Protein AF-A0A937NFM7-F1 (afdb_monomer_lite)

Foldseek 3Di:
DVVVVVLVVLLVVLVVVCVVPVLPPVSVVVNLVSCLLVLNLVVLLVCLVSCVSHVNQEDPLQNLLSQVVVCVVPVDHRDNDNYDRDPVSVVLVVVLVVQPDDDPPDDDRPVVVCLVSDLCHSVVCSVPVHGSPPDDD

Sequence (137 aa):
DYTFRYVYSEHVMLDNLLKANNRNKMAFEYLMAFYLLAKRPDKIVENLRRLDDFGCHEIPRHYEEAILIHTDVTGQEVPLGERRITPQTIERFNDFVNRCRPRQNQGQVDMVALARDFGDSYWFYFVFGRSAAGGSP

Secondary structure (DSSP, 8-state):
--HHHHHHHHHHHHHHHHHH-TT-HHHHHHHHHHHHHTT-HHHHHHHGGGGGGGT--SPPHHHHHHHHHHHHHH-PPP--TT----HHHHHHHHHHHHHHS--TT--S--HHHHHHHHTTSHHHHHHHS---TT---

Radius of gyration: 16.69 Å; chains: 1; bounding box: 39×43×44 Å

Structure (mmCIF, N/CA/C/O backbone):
data_AF-A0A937NFM7-F1
#
_entry.id   AF-A0A937NFM7-F1
#
loop_
_atom_site.group_PDB
_atom_site.id
_atom_site.type_symbol
_atom_site.label_atom_id
_atom_site.label_alt_id
_atom_site.label_comp_id
_atom_site.label_asym_id
_atom_site.label_entity_id
_atom_site.label_seq_id
_atom_site.pdbx_PDB_ins_code
_atom_site.Cartn_x
_atom_site.Cartn_y
_atom_site.Cartn_z
_atom_site.occupancy
_atom_site.B_iso_or_equiv
_atom_site.auth_seq_id
_atom_site.auth_comp_id
_atom_site.auth_asym_id
_atom_site.auth_atom_id
_atom_site.pdbx_PDB_model_num
ATOM 1 N N . ASP A 1 1 ? 0.299 26.893 -5.103 1.00 49.75 1 ASP A N 1
ATOM 2 C CA . ASP A 1 1 ? 0.095 25.470 -5.412 1.00 49.75 1 ASP A CA 1
ATOM 3 C C . ASP A 1 1 ? 1.380 24.860 -5.986 1.00 49.75 1 ASP A C 1
ATOM 5 O O . ASP A 1 1 ? 1.512 24.623 -7.180 1.00 49.75 1 ASP A O 1
ATOM 9 N N . TYR A 1 2 ? 2.408 24.751 -5.136 1.00 45.94 2 TYR A N 1
ATOM 10 C CA . TYR A 1 2 ? 3.766 24.317 -5.512 1.00 45.94 2 TYR A CA 1
ATOM 11 C C . TYR A 1 2 ? 3.977 22.815 -5.284 1.00 45.94 2 TYR A C 1
ATOM 13 O O . TYR A 1 2 ? 4.732 22.176 -6.012 1.00 45.94 2 TYR A O 1
ATOM 21 N N . THR A 1 3 ? 3.265 22.247 -4.313 1.00 54.97 3 THR A N 1
ATOM 22 C CA . THR A 1 3 ? 3.285 20.825 -3.964 1.00 54.97 3 THR A CA 1
ATOM 23 C C . THR A 1 3 ? 2.826 19.954 -5.127 1.00 54.97 3 THR A C 1
ATOM 25 O O . THR A 1 3 ? 3.530 19.019 -5.485 1.00 54.97 3 THR A O 1
ATOM 28 N N . PHE A 1 4 ? 1.726 20.298 -5.804 1.00 53.88 4 PHE A N 1
ATOM 29 C CA . PHE A 1 4 ? 1.236 19.511 -6.943 1.00 53.88 4 PHE A CA 1
ATOM 30 C C . PHE A 1 4 ? 2.225 19.480 -8.123 1.00 53.88 4 PHE A C 1
ATOM 32 O O . PHE A 1 4 ? 2.413 18.449 -8.766 1.00 53.88 4 PHE A O 1
ATOM 39 N N . ARG A 1 5 ? 2.911 20.601 -8.382 1.00 55.16 5 ARG A N 1
ATOM 40 C CA . ARG A 1 5 ? 3.865 20.742 -9.493 1.00 55.16 5 ARG A CA 1
ATOM 41 C C . ARG A 1 5 ? 5.185 20.006 -9.231 1.00 55.16 5 ARG A C 1
ATOM 43 O O . ARG A 1 5 ? 5.772 19.470 -10.165 1.00 55.16 5 ARG A O 1
ATOM 50 N N . TYR A 1 6 ? 5.618 19.950 -7.972 1.00 57.44 6 TYR A N 1
ATOM 51 C CA . TYR A 1 6 ? 6.804 19.202 -7.549 1.00 57.44 6 TYR A CA 1
ATOM 52 C C . TYR A 1 6 ? 6.552 17.686 -7.563 1.00 57.44 6 TYR A C 1
ATOM 54 O O . TYR A 1 6 ? 7.322 16.938 -8.157 1.00 57.44 6 TYR A O 1
ATOM 62 N N . VAL A 1 7 ? 5.398 17.260 -7.032 1.00 56.72 7 VAL A N 1
ATOM 63 C CA . VAL A 1 7 ? 4.918 15.865 -7.049 1.00 56.72 7 VAL A CA 1
ATOM 64 C C . VAL A 1 7 ? 4.837 15.322 -8.484 1.00 56.72 7 VAL A C 1
ATOM 66 O O . VAL A 1 7 ? 5.245 14.193 -8.740 1.00 56.72 7 VAL A O 1
ATOM 69 N N . TYR A 1 8 ? 4.393 16.135 -9.448 1.00 61.62 8 TYR A N 1
ATOM 70 C CA . TYR A 1 8 ? 4.398 15.755 -10.867 1.00 61.62 8 TYR A CA 1
ATOM 71 C C . TYR A 1 8 ? 5.811 15.609 -11.456 1.00 61.62 8 TYR A C 1
ATOM 73 O O . TYR A 1 8 ? 6.035 14.758 -12.312 1.00 61.62 8 TYR A O 1
ATOM 81 N N . SER A 1 9 ? 6.767 16.432 -11.018 1.00 72.44 9 SER A N 1
ATOM 82 C CA . SER A 1 9 ? 8.131 16.431 -11.558 1.00 72.44 9 SER A CA 1
ATOM 83 C C . SER A 1 9 ? 8.936 15.206 -11.117 1.00 72.44 9 SER A C 1
ATOM 85 O O . SER A 1 9 ? 9.684 14.650 -11.920 1.00 72.44 9 SER A O 1
ATOM 87 N N . GLU A 1 10 ? 8.793 14.780 -9.860 1.00 72.31 10 GLU A N 1
ATOM 88 C CA . GLU A 1 10 ? 9.538 13.635 -9.318 1.00 72.31 10 GLU A CA 1
ATOM 89 C C . GLU A 1 10 ? 9.042 12.303 -9.887 1.00 72.31 10 GLU A C 1
ATOM 91 O O . GLU A 1 10 ? 9.848 11.489 -10.340 1.00 72.31 10 GLU A O 1
ATOM 96 N N . HIS A 1 11 ? 7.720 12.108 -9.946 1.00 74.25 11 HIS A N 1
ATOM 97 C CA . HIS A 1 11 ? 7.113 10.920 -10.554 1.00 74.25 11 HIS A CA 1
ATOM 98 C C . HIS A 1 11 ? 7.552 10.740 -12.013 1.00 74.25 11 HIS A C 1
ATOM 100 O O . HIS A 1 11 ? 8.025 9.669 -12.393 1.00 74.25 11 HIS A O 1
ATOM 106 N N . VAL A 1 12 ? 7.498 11.815 -12.809 1.00 77.44 12 VAL A N 1
ATO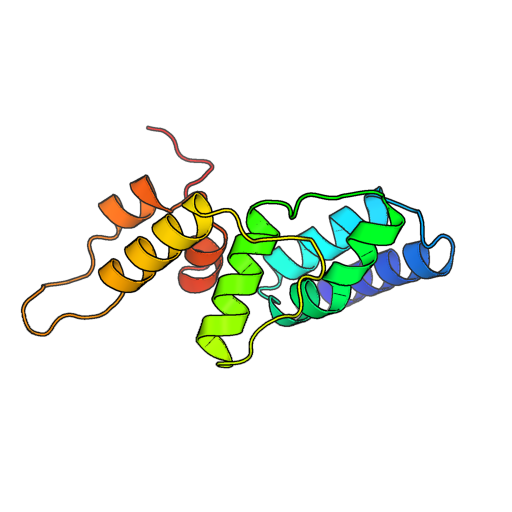M 107 C CA . VAL A 1 12 ? 7.904 11.794 -14.223 1.00 77.44 12 VAL A CA 1
ATOM 108 C C . VAL A 1 12 ? 9.394 11.480 -14.381 1.00 77.44 12 VAL A C 1
ATOM 110 O O . VAL A 1 12 ? 9.772 10.744 -15.293 1.00 77.44 12 VAL A O 1
ATOM 113 N N . MET A 1 13 ? 10.255 12.002 -13.503 1.00 83.12 13 MET A N 1
ATOM 114 C CA . MET A 1 13 ? 11.688 11.703 -13.536 1.00 83.12 13 MET A CA 1
ATOM 115 C C . MET A 1 13 ? 11.969 10.224 -13.242 1.00 83.12 13 MET A C 1
ATOM 117 O O . MET A 1 13 ? 12.731 9.592 -13.977 1.00 83.12 13 MET A O 1
ATOM 121 N N . LEU A 1 14 ? 11.350 9.664 -12.201 1.00 82.25 14 LEU A N 1
ATOM 122 C CA . LEU A 1 14 ? 11.530 8.262 -11.816 1.00 82.25 14 LEU A CA 1
ATOM 123 C C . LEU A 1 14 ? 10.994 7.311 -12.893 1.00 82.25 14 LEU A C 1
ATOM 125 O O . LEU A 1 14 ? 11.684 6.364 -13.275 1.00 82.25 14 LEU A O 1
ATOM 129 N N . ASP A 1 15 ? 9.830 7.617 -13.465 1.00 77.88 15 ASP A N 1
ATOM 130 C CA . ASP A 1 15 ? 9.279 6.875 -14.600 1.00 77.88 15 ASP A CA 1
ATOM 131 C C . ASP A 1 15 ? 10.216 6.916 -15.814 1.00 77.88 15 ASP A C 1
ATOM 133 O O . ASP A 1 15 ? 10.416 5.899 -16.481 1.00 77.88 15 ASP A O 1
ATOM 137 N N . ASN A 1 16 ? 10.835 8.064 -16.104 1.00 79.94 16 ASN A N 1
ATOM 138 C CA . ASN A 1 16 ? 11.794 8.187 -17.203 1.00 79.94 16 ASN A CA 1
ATOM 139 C C . ASN A 1 16 ? 13.070 7.371 -16.956 1.00 79.94 16 ASN A C 1
ATOM 141 O O . ASN A 1 16 ? 13.564 6.728 -17.884 1.00 79.94 16 ASN A O 1
ATOM 145 N N . LEU A 1 17 ? 13.577 7.334 -15.719 1.00 81.50 17 LEU A N 1
ATOM 146 C CA . LEU A 1 17 ? 14.713 6.481 -15.356 1.00 81.50 17 LEU A CA 1
ATOM 147 C C . LEU A 1 17 ? 14.387 4.994 -15.542 1.00 81.50 17 LEU A C 1
ATOM 149 O O . LEU A 1 17 ? 15.237 4.242 -16.016 1.00 81.50 17 LEU A O 1
ATOM 153 N N . LEU A 1 18 ? 13.158 4.580 -15.228 1.00 80.75 18 LEU A N 1
ATOM 154 C CA . LEU A 1 18 ? 12.705 3.198 -15.405 1.00 80.75 18 LEU A CA 1
ATOM 155 C C . LEU A 1 18 ? 12.404 2.850 -16.867 1.00 80.75 18 LEU A C 1
ATOM 157 O O . LEU A 1 18 ? 12.626 1.713 -17.273 1.00 80.75 18 LEU A O 1
ATOM 161 N N . LYS A 1 19 ? 11.969 3.814 -17.684 1.00 79.62 19 LYS A N 1
ATOM 162 C CA . LYS A 1 19 ? 11.874 3.644 -19.144 1.00 79.62 19 LYS A CA 1
ATOM 163 C C . LYS A 1 19 ? 13.252 3.482 -19.786 1.00 79.62 19 LYS A C 1
ATOM 165 O O . LYS A 1 19 ? 13.400 2.677 -20.698 1.00 79.62 19 LYS A O 1
ATOM 170 N N . ALA A 1 20 ? 14.247 4.234 -19.312 1.00 78.62 20 ALA A N 1
ATOM 171 C CA . ALA A 1 20 ? 15.618 4.164 -19.816 1.00 78.62 20 ALA A CA 1
ATOM 172 C C . ALA A 1 20 ? 16.350 2.891 -19.356 1.00 78.62 20 ALA A C 1
ATOM 174 O O . ALA A 1 20 ? 17.118 2.308 -20.118 1.00 78.62 20 ALA A O 1
ATOM 175 N N . ASN A 1 21 ? 16.110 2.452 -18.119 1.00 82.50 21 ASN A N 1
ATOM 176 C CA . ASN A 1 21 ? 16.629 1.206 -17.570 1.00 82.50 21 ASN A CA 1
ATOM 177 C C . ASN A 1 21 ? 15.600 0.588 -16.614 1.00 82.50 21 ASN A C 1
ATOM 179 O O . ASN A 1 21 ? 15.516 0.955 -15.438 1.00 82.50 21 ASN A O 1
ATOM 183 N N . ASN A 1 22 ? 14.856 -0.399 -17.109 1.00 79.94 22 ASN A N 1
ATOM 184 C CA . ASN A 1 22 ? 13.803 -1.071 -16.345 1.00 79.94 22 ASN A CA 1
ATOM 185 C C . ASN A 1 22 ? 14.322 -1.835 -15.113 1.00 79.94 22 ASN A C 1
ATOM 187 O O . ASN A 1 22 ? 13.544 -2.075 -14.191 1.00 79.94 22 ASN A O 1
ATOM 191 N N . ARG A 1 23 ? 15.629 -2.128 -15.055 1.00 85.62 23 ARG A N 1
ATOM 192 C CA . ARG A 1 23 ? 16.328 -2.774 -13.933 1.00 85.62 23 ARG A CA 1
ATOM 193 C C . ARG A 1 23 ? 17.018 -1.791 -12.984 1.00 85.62 23 ARG A C 1
ATOM 195 O O . ARG A 1 23 ? 17.818 -2.203 -12.144 1.00 85.62 23 ARG A O 1
ATOM 202 N N . ASN A 1 24 ? 16.724 -0.494 -13.065 1.00 88.94 24 ASN A N 1
ATOM 203 C CA . ASN A 1 24 ? 17.198 0.460 -12.067 1.00 88.94 24 ASN A CA 1
ATOM 204 C C . ASN A 1 24 ? 16.420 0.292 -10.748 1.00 88.94 24 ASN A C 1
ATOM 206 O O . ASN A 1 24 ? 15.373 0.908 -10.541 1.00 88.94 24 ASN A O 1
ATOM 210 N N . LYS A 1 25 ? 16.958 -0.548 -9.856 1.00 88.38 25 LYS A N 1
ATOM 211 C CA . LYS A 1 25 ? 16.351 -0.879 -8.558 1.00 88.38 25 LYS A CA 1
ATOM 212 C C . LYS A 1 25 ? 16.084 0.356 -7.702 1.00 88.38 25 LYS A C 1
ATOM 214 O O . LYS A 1 25 ? 15.003 0.473 -7.141 1.00 88.38 25 LYS A O 1
ATOM 219 N N . MET A 1 26 ? 17.016 1.308 -7.677 1.00 89.44 26 MET A N 1
ATOM 220 C CA . MET A 1 26 ? 16.854 2.545 -6.909 1.00 89.44 26 MET A CA 1
ATOM 221 C C . MET A 1 26 ? 15.669 3.360 -7.422 1.00 89.44 26 MET A C 1
ATOM 223 O O . MET A 1 26 ? 14.801 3.735 -6.643 1.00 89.44 26 MET A O 1
ATOM 227 N N . ALA A 1 27 ? 15.577 3.590 -8.735 1.00 90.00 27 ALA A N 1
ATOM 228 C CA . ALA A 1 27 ? 14.456 4.342 -9.299 1.00 90.00 27 ALA A CA 1
ATOM 229 C C . ALA A 1 27 ? 13.102 3.667 -9.016 1.00 90.00 27 ALA A C 1
ATOM 231 O O . ALA A 1 27 ? 12.118 4.357 -8.762 1.00 90.00 27 ALA A O 1
ATOM 232 N N . PHE A 1 28 ? 13.057 2.332 -9.004 1.00 91.81 28 PHE A N 1
ATOM 233 C CA . PHE A 1 28 ? 11.862 1.588 -8.611 1.00 91.81 28 PHE A CA 1
ATOM 234 C C . PHE A 1 28 ? 11.526 1.773 -7.126 1.00 91.81 28 PHE A C 1
ATOM 236 O O . PHE A 1 28 ? 10.396 2.128 -6.803 1.00 91.81 28 PHE A O 1
ATOM 243 N N . GLU A 1 29 ? 12.491 1.594 -6.223 1.00 92.12 29 GLU A N 1
ATOM 244 C CA . GLU A 1 29 ? 12.273 1.751 -4.780 1.00 92.12 29 GLU A CA 1
ATOM 245 C C . GLU A 1 29 ? 11.834 3.178 -4.419 1.00 92.12 29 GLU A C 1
ATOM 247 O O . GLU A 1 29 ? 10.886 3.351 -3.650 1.00 92.12 29 GLU A O 1
ATOM 252 N N . TYR A 1 30 ? 12.438 4.200 -5.038 1.00 93.38 30 TYR A N 1
ATOM 253 C CA . TYR A 1 30 ? 12.020 5.595 -4.875 1.00 93.38 30 TYR A CA 1
ATOM 254 C C . TYR A 1 30 ? 10.611 5.851 -5.417 1.00 93.38 30 TYR A C 1
ATOM 256 O O . TYR A 1 30 ? 9.837 6.560 -4.776 1.00 93.38 30 TYR A O 1
ATOM 264 N N . LEU A 1 31 ? 10.243 5.251 -6.553 1.00 93.62 31 LEU A N 1
ATOM 265 C CA . LEU A 1 31 ? 8.895 5.374 -7.111 1.00 93.62 31 LEU A CA 1
ATOM 266 C C . LEU A 1 31 ? 7.842 4.761 -6.180 1.00 93.62 31 LEU A C 1
ATOM 268 O O . LEU A 1 31 ? 6.802 5.364 -5.918 1.00 93.62 31 LEU A O 1
ATOM 272 N N . MET A 1 32 ? 8.128 3.582 -5.633 1.00 95.69 32 MET A N 1
ATOM 273 C CA . MET A 1 32 ? 7.241 2.921 -4.680 1.00 95.69 32 MET A CA 1
ATOM 274 C C . MET A 1 32 ? 7.132 3.708 -3.366 1.00 95.69 32 MET A C 1
ATOM 276 O O . MET A 1 32 ? 6.029 3.889 -2.853 1.00 95.69 32 MET A O 1
ATOM 280 N N . ALA A 1 33 ? 8.243 4.237 -2.842 1.00 95.00 33 ALA A N 1
ATOM 281 C CA . ALA A 1 33 ? 8.235 5.106 -1.664 1.00 95.00 33 ALA A CA 1
ATOM 282 C C . ALA A 1 33 ? 7.415 6.386 -1.902 1.00 95.00 33 ALA A C 1
ATOM 284 O O . ALA A 1 33 ? 6.616 6.783 -1.052 1.00 95.00 33 ALA A O 1
ATOM 285 N N . PHE A 1 34 ? 7.550 6.989 -3.084 1.00 93.69 34 PHE A N 1
ATOM 286 C CA . PHE A 1 34 ? 6.747 8.132 -3.500 1.00 93.69 34 PHE A CA 1
ATOM 287 C C . PHE A 1 34 ? 5.247 7.801 -3.518 1.00 93.69 34 PHE A C 1
ATOM 289 O O . PHE A 1 34 ? 4.448 8.566 -2.978 1.00 93.69 34 PHE A O 1
ATOM 296 N N . TYR A 1 35 ? 4.844 6.646 -4.057 1.00 95.88 35 TYR A N 1
ATOM 297 C CA . TYR A 1 35 ? 3.438 6.223 -4.031 1.00 95.88 35 TYR A CA 1
ATOM 298 C C . TYR A 1 35 ? 2.904 5.991 -2.614 1.00 95.88 35 TYR A C 1
ATOM 300 O O . TYR A 1 35 ? 1.762 6.363 -2.331 1.00 95.88 35 TYR A O 1
ATOM 308 N N . LEU A 1 36 ? 3.716 5.443 -1.704 1.00 96.19 36 LEU A N 1
ATOM 309 C CA . LEU A 1 36 ? 3.337 5.323 -0.294 1.00 96.19 36 LEU A CA 1
ATOM 310 C C . LEU A 1 36 ? 3.074 6.710 0.312 1.00 96.19 36 LEU A C 1
ATOM 312 O O . LEU A 1 36 ? 1.983 6.944 0.838 1.00 96.19 36 LEU A O 1
ATOM 316 N N . LEU A 1 37 ? 4.014 7.650 0.167 1.00 94.56 37 LEU A N 1
ATOM 317 C CA . LEU A 1 37 ? 3.881 9.028 0.663 1.00 94.56 37 LEU A CA 1
ATOM 318 C C . LEU A 1 37 ? 2.674 9.759 0.058 1.00 94.56 37 LEU A C 1
ATOM 320 O O . LEU A 1 37 ? 1.958 10.474 0.754 1.00 94.56 37 LEU A O 1
ATOM 324 N N . ALA A 1 38 ? 2.393 9.534 -1.224 1.00 93.94 38 ALA A N 1
ATOM 325 C CA . ALA A 1 38 ? 1.235 10.097 -1.912 1.00 93.94 38 ALA A CA 1
ATOM 326 C C . ALA A 1 38 ? -0.099 9.411 -1.547 1.00 93.94 38 ALA A C 1
ATOM 328 O O . ALA A 1 38 ? -1.134 9.768 -2.110 1.00 93.94 38 ALA A O 1
ATOM 329 N N . LYS A 1 39 ? -0.091 8.430 -0.629 1.00 95.94 39 LYS A N 1
ATOM 330 C CA . LYS A 1 39 ? -1.255 7.615 -0.241 1.00 95.94 39 LYS A CA 1
ATOM 331 C C . LYS A 1 39 ? -1.929 6.934 -1.440 1.00 95.94 39 LYS A C 1
ATOM 333 O O . LYS A 1 39 ? -3.150 6.962 -1.576 1.00 95.94 39 LYS A O 1
ATOM 338 N N . ARG A 1 40 ? -1.119 6.327 -2.316 1.00 96.56 40 ARG A N 1
ATOM 339 C CA . ARG A 1 40 ? -1.539 5.650 -3.556 1.00 96.56 40 ARG A CA 1
ATOM 340 C C . ARG A 1 40 ? -1.354 4.128 -3.486 1.00 96.56 40 ARG A C 1
ATOM 342 O O . ARG A 1 40 ? -0.498 3.589 -4.191 1.00 96.56 40 ARG A O 1
ATOM 349 N N . PRO A 1 41 ? -2.137 3.406 -2.660 1.00 97.50 41 PRO A N 1
ATOM 350 C CA . PRO A 1 41 ? -2.056 1.947 -2.587 1.00 97.50 41 PRO A CA 1
ATOM 351 C C . PRO A 1 41 ? -2.441 1.274 -3.917 1.00 97.50 41 PRO A C 1
ATOM 353 O O . PRO A 1 41 ? -1.912 0.216 -4.239 1.00 97.50 41 PRO A O 1
ATOM 356 N N . ASP A 1 42 ? -3.276 1.921 -4.738 1.00 96.50 42 ASP A N 1
ATOM 357 C CA . ASP A 1 42 ? -3.562 1.514 -6.120 1.00 96.50 42 ASP A CA 1
ATOM 358 C C . ASP A 1 42 ? -2.284 1.409 -6.964 1.00 96.50 42 ASP A C 1
ATOM 360 O O . ASP A 1 42 ? -2.053 0.406 -7.637 1.00 96.50 42 ASP A O 1
ATOM 364 N N . LYS A 1 43 ? -1.398 2.406 -6.865 1.00 96.38 43 LYS A N 1
ATOM 365 C CA . LYS A 1 43 ? -0.142 2.424 -7.621 1.00 96.38 43 LYS A CA 1
ATOM 366 C C . LYS A 1 43 ? 0.877 1.420 -7.108 1.00 96.38 43 LYS A C 1
ATOM 368 O O . LYS A 1 43 ? 1.658 0.906 -7.908 1.00 96.38 43 LYS A O 1
ATOM 373 N N . ILE A 1 44 ? 0.844 1.096 -5.817 1.00 97.44 44 ILE A N 1
ATOM 374 C CA . ILE A 1 44 ? 1.635 -0.008 -5.268 1.00 97.44 44 ILE A CA 1
ATOM 375 C C . ILE A 1 44 ? 1.203 -1.322 -5.919 1.00 97.44 44 ILE A C 1
ATOM 377 O O . ILE A 1 44 ? 2.045 -2.019 -6.481 1.00 97.44 44 ILE A O 1
ATOM 381 N N . VAL A 1 45 ? -0.103 -1.611 -5.916 1.00 96.75 45 VAL A N 1
ATOM 382 C CA . VAL A 1 45 ? -0.680 -2.832 -6.498 1.00 96.75 45 VAL A CA 1
ATOM 383 C C . VAL A 1 45 ? -0.357 -2.965 -7.989 1.00 96.75 45 VAL A C 1
ATOM 385 O O . VAL A 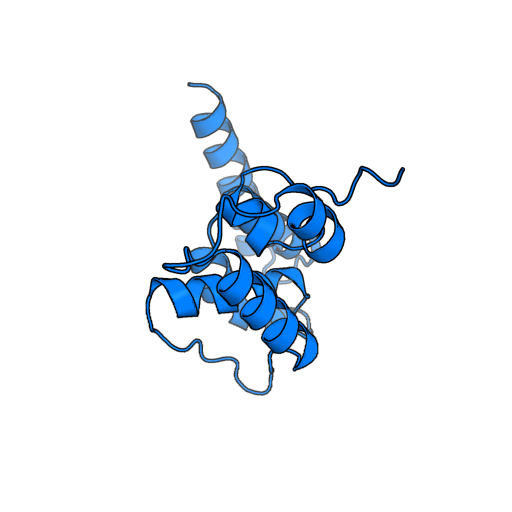1 45 ? 0.115 -4.018 -8.418 1.00 96.75 45 VAL A O 1
ATOM 388 N N . GLU A 1 46 ? -0.524 -1.893 -8.769 1.00 95.56 46 GLU A N 1
ATOM 389 C CA . GLU A 1 46 ? -0.200 -1.874 -10.205 1.00 95.56 46 GLU A CA 1
ATOM 390 C C . GLU A 1 46 ? 1.267 -2.239 -10.504 1.00 95.56 46 GLU A C 1
ATOM 392 O O . GLU A 1 46 ? 1.567 -2.791 -11.563 1.00 95.56 46 GLU A O 1
ATOM 397 N N . ASN A 1 47 ? 2.187 -1.946 -9.579 1.00 94.38 47 ASN A N 1
ATOM 398 C CA . ASN A 1 47 ? 3.625 -2.126 -9.775 1.00 94.38 47 ASN A CA 1
ATOM 399 C C . ASN A 1 47 ? 4.192 -3.402 -9.128 1.00 94.38 47 ASN A C 1
ATOM 401 O O . ASN A 1 47 ? 5.379 -3.675 -9.302 1.00 94.38 47 ASN A O 1
ATOM 405 N N . LEU A 1 48 ? 3.387 -4.223 -8.437 1.00 93.12 48 LEU A N 1
ATOM 406 C CA . LEU A 1 48 ? 3.886 -5.403 -7.707 1.00 93.12 48 LEU A CA 1
ATOM 407 C C . LEU A 1 48 ? 4.625 -6.415 -8.584 1.00 93.12 48 LEU A C 1
ATOM 409 O O . LEU A 1 48 ? 5.625 -6.980 -8.148 1.00 93.12 48 LEU A O 1
ATOM 413 N N . ARG A 1 49 ? 4.178 -6.619 -9.829 1.00 91.00 49 ARG A N 1
ATOM 414 C CA . ARG A 1 49 ? 4.839 -7.543 -10.772 1.00 91.00 49 ARG A CA 1
ATOM 415 C C . ARG A 1 49 ? 6.299 -7.176 -11.029 1.00 91.00 49 ARG A C 1
ATOM 417 O O . ARG A 1 49 ? 7.113 -8.042 -11.309 1.00 91.00 49 ARG A O 1
ATOM 424 N N . ARG A 1 50 ? 6.663 -5.905 -10.870 1.00 90.81 50 ARG A N 1
ATOM 425 C CA . ARG A 1 50 ? 8.038 -5.442 -11.080 1.00 90.81 50 ARG A CA 1
ATOM 426 C C . ARG A 1 50 ? 9.011 -5.928 -10.013 1.00 90.81 50 ARG A C 1
ATOM 428 O O . ARG A 1 50 ? 10.210 -5.849 -10.228 1.00 90.81 50 ARG A O 1
ATOM 435 N N . LEU A 1 51 ? 8.533 -6.482 -8.896 1.00 91.38 51 LEU A N 1
ATOM 436 C CA . LEU A 1 51 ? 9.398 -7.199 -7.955 1.00 91.38 51 LEU A CA 1
ATOM 437 C C . LEU A 1 51 ? 10.117 -8.382 -8.632 1.00 91.38 51 LEU A C 1
ATOM 439 O O . LEU A 1 51 ? 11.239 -8.709 -8.239 1.00 91.38 51 LEU A O 1
ATOM 443 N N . ASP A 1 52 ? 9.515 -8.980 -9.670 1.00 89.50 52 ASP A N 1
ATOM 444 C CA . ASP A 1 52 ? 10.133 -10.043 -10.474 1.00 89.50 52 ASP A CA 1
ATOM 445 C C . ASP A 1 52 ? 11.379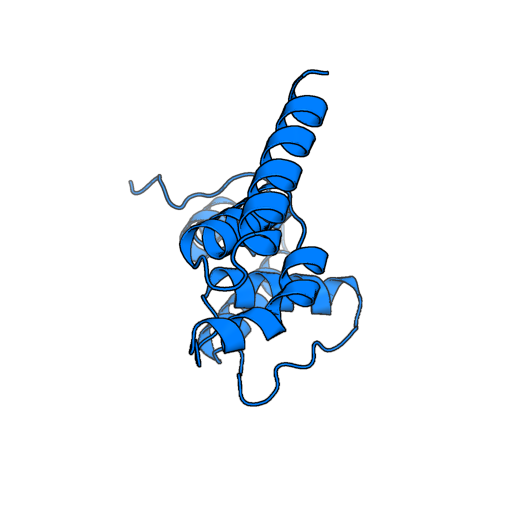 -9.536 -11.221 1.00 89.50 52 ASP A C 1
ATOM 447 O O . ASP A 1 52 ? 12.386 -10.243 -11.284 1.00 89.50 52 ASP A O 1
ATOM 451 N N . ASP A 1 53 ? 11.366 -8.282 -11.695 1.00 89.44 53 ASP A N 1
ATOM 452 C CA . ASP A 1 53 ? 12.489 -7.663 -12.421 1.00 89.44 53 ASP A CA 1
ATOM 453 C C . ASP A 1 53 ? 13.767 -7.565 -11.564 1.00 89.44 53 ASP A C 1
ATOM 455 O O . ASP A 1 53 ? 14.873 -7.439 -12.100 1.00 89.44 53 ASP A O 1
ATOM 459 N N . PHE A 1 54 ? 13.616 -7.633 -10.237 1.00 86.56 54 PHE A N 1
ATOM 460 C CA . PHE A 1 54 ? 14.688 -7.491 -9.249 1.00 86.56 54 PHE A CA 1
ATOM 461 C C . PHE A 1 54 ? 14.981 -8.777 -8.467 1.00 86.56 54 PHE A C 1
ATOM 463 O O . PHE A 1 54 ? 15.798 -8.744 -7.546 1.00 86.56 54 PHE A O 1
ATOM 470 N N . GLY A 1 55 ? 14.329 -9.898 -8.802 1.00 84.88 55 GLY A N 1
ATOM 471 C CA . GLY A 1 55 ? 14.479 -11.161 -8.068 1.00 84.88 55 GLY A CA 1
ATOM 472 C C . GLY A 1 55 ? 13.981 -11.090 -6.619 1.00 84.88 55 GLY A C 1
ATOM 473 O O . GLY A 1 55 ? 14.444 -11.840 -5.761 1.00 84.88 55 GLY A O 1
ATOM 474 N N . CYS A 1 56 ? 13.067 -10.164 -6.313 1.00 84.25 56 CYS A N 1
ATOM 475 C CA . CYS A 1 56 ? 12.505 -10.010 -4.975 1.00 84.25 56 CYS A CA 1
ATOM 476 C C . CYS A 1 56 ? 11.352 -10.999 -4.773 1.00 84.25 56 CYS A C 1
ATOM 478 O O . CYS A 1 56 ? 10.229 -10.763 -5.222 1.00 84.25 56 CYS A O 1
ATOM 480 N N . HIS A 1 57 ? 11.624 -12.105 -4.083 1.00 85.75 57 HIS A N 1
ATOM 481 C CA . HIS A 1 57 ? 10.622 -13.131 -3.768 1.00 85.75 57 HIS A CA 1
ATOM 482 C C . HIS A 1 57 ? 9.705 -12.747 -2.598 1.00 85.75 57 HIS A C 1
ATOM 484 O O . HIS A 1 57 ? 8.592 -13.253 -2.493 1.00 85.75 57 HIS A O 1
ATOM 490 N N . GLU A 1 58 ? 10.144 -11.822 -1.747 1.00 91.62 58 GLU A N 1
ATOM 491 C CA . GLU A 1 58 ? 9.366 -11.305 -0.623 1.00 91.62 58 GLU A CA 1
ATOM 492 C C . GLU A 1 58 ? 8.759 -9.941 -0.959 1.00 91.62 58 GLU A C 1
ATOM 494 O O . GLU A 1 58 ? 9.341 -9.147 -1.704 1.00 91.62 58 GLU A O 1
ATOM 499 N N . ILE A 1 59 ? 7.577 -9.671 -0.404 1.00 95.88 59 ILE A N 1
ATOM 500 C CA . ILE A 1 59 ? 6.928 -8.366 -0.507 1.00 95.88 59 ILE A CA 1
ATOM 501 C C . ILE A 1 59 ? 7.447 -7.505 0.654 1.00 95.88 59 ILE A C 1
ATOM 503 O O . ILE A 1 59 ? 7.296 -7.900 1.809 1.00 95.88 59 ILE A O 1
ATOM 507 N N . PRO A 1 60 ? 8.040 -6.326 0.397 1.00 95.88 60 PRO A N 1
ATOM 508 C CA . PRO A 1 60 ? 8.403 -5.399 1.463 1.00 95.88 60 PRO A CA 1
ATOM 509 C C . PRO A 1 60 ? 7.203 -5.073 2.355 1.00 95.88 60 PRO A C 1
ATOM 511 O O . PRO A 1 60 ? 6.117 -4.806 1.840 1.00 95.88 60 PRO A O 1
ATOM 514 N N . ARG A 1 61 ? 7.407 -5.028 3.680 1.00 96.56 61 ARG A N 1
ATOM 515 C CA . ARG A 1 61 ? 6.335 -4.834 4.676 1.00 96.56 61 ARG A CA 1
ATOM 516 C C . ARG A 1 61 ? 5.362 -3.726 4.276 1.00 96.56 61 ARG A C 1
ATOM 518 O O . ARG A 1 61 ? 4.184 -3.992 4.121 1.00 96.56 61 ARG A O 1
ATOM 525 N N . HIS A 1 62 ? 5.830 -2.506 4.018 1.00 97.12 62 HIS A N 1
ATOM 526 C CA . HIS A 1 62 ? 4.929 -1.394 3.678 1.00 97.12 62 HIS A CA 1
ATOM 527 C C . HIS A 1 62 ? 4.107 -1.615 2.397 1.00 97.12 62 HIS A C 1
ATOM 529 O O . HIS A 1 62 ? 3.043 -1.018 2.246 1.00 97.12 62 HIS A O 1
ATOM 535 N N . TYR A 1 63 ? 4.558 -2.478 1.481 1.00 97.75 63 TYR A N 1
ATOM 536 C CA . TYR A 1 63 ? 3.774 -2.848 0.303 1.00 97.75 63 TYR A CA 1
ATOM 537 C C . TYR A 1 63 ? 2.700 -3.870 0.678 1.00 97.75 63 TYR A C 1
ATOM 539 O O . TYR A 1 63 ? 1.573 -3.733 0.216 1.00 97.75 63 TYR A O 1
ATOM 547 N N . GLU A 1 64 ? 2.999 -4.829 1.563 1.00 98.38 64 GLU A N 1
ATOM 548 C CA . GLU A 1 64 ? 1.980 -5.701 2.165 1.00 98.38 64 GLU A CA 1
ATOM 549 C C . GLU A 1 64 ? 0.881 -4.880 2.850 1.00 98.38 64 GLU A C 1
ATOM 551 O O . GLU A 1 64 ? -0.307 -5.082 2.603 1.00 98.38 64 GLU A O 1
ATOM 556 N N . GLU A 1 65 ? 1.286 -3.903 3.663 1.00 98.38 65 GLU A N 1
ATOM 557 C CA . GLU A 1 65 ? 0.378 -2.998 4.366 1.00 98.38 65 GLU A CA 1
ATOM 558 C C . GLU A 1 65 ? -0.496 -2.200 3.373 1.00 98.38 65 GLU A C 1
ATOM 560 O O . GLU A 1 65 ? -1.699 -2.049 3.588 1.00 98.38 65 GLU A O 1
ATOM 565 N N . ALA A 1 66 ? 0.068 -1.738 2.250 1.00 98.38 66 ALA A N 1
ATOM 566 C CA . ALA A 1 66 ? -0.676 -1.050 1.193 1.00 98.38 66 ALA A CA 1
ATOM 567 C C . ALA A 1 66 ? -1.646 -1.968 0.424 1.00 98.38 66 ALA A C 1
ATOM 569 O O . ALA A 1 66 ? -2.735 -1.523 0.059 1.00 98.38 66 ALA A O 1
ATOM 570 N N . ILE A 1 67 ? -1.289 -3.238 0.201 1.00 98.31 67 ILE A N 1
ATOM 571 C CA . ILE A 1 67 ? -2.170 -4.233 -0.435 1.00 98.31 67 ILE A CA 1
ATOM 572 C C . ILE A 1 67 ? -3.401 -4.493 0.435 1.00 98.31 67 ILE A C 1
ATOM 574 O O . ILE A 1 67 ? -4.517 -4.552 -0.087 1.00 98.31 67 ILE A O 1
ATOM 578 N N . LEU A 1 68 ? -3.220 -4.614 1.754 1.00 98.31 68 LEU A N 1
ATOM 579 C CA . LEU A 1 68 ? -4.333 -4.809 2.685 1.00 98.31 68 LEU A CA 1
ATOM 580 C C . LEU A 1 68 ? -5.285 -3.608 2.688 1.00 98.31 68 LEU A C 1
ATOM 582 O O . LEU A 1 68 ? -6.494 -3.802 2.609 1.00 98.31 68 LEU A O 1
ATOM 586 N N . ILE A 1 69 ? -4.756 -2.378 2.671 1.00 97.44 69 ILE A N 1
ATOM 587 C CA . ILE A 1 69 ? -5.576 -1.162 2.523 1.00 97.44 69 ILE A CA 1
ATOM 588 C C . ILE A 1 69 ? -6.339 -1.173 1.197 1.00 97.44 69 ILE A C 1
ATOM 590 O O . ILE A 1 69 ? -7.530 -0.880 1.178 1.00 97.44 69 ILE A O 1
ATOM 594 N N . HIS A 1 70 ? -5.668 -1.493 0.085 1.00 98.06 70 HIS A N 1
ATOM 595 C CA . HIS A 1 70 ? -6.321 -1.544 -1.222 1.00 98.06 70 HIS A CA 1
ATOM 596 C C . HIS A 1 70 ? -7.491 -2.532 -1.209 1.00 98.06 70 HIS A C 1
ATOM 598 O O . HIS A 1 70 ? -8.595 -2.166 -1.598 1.00 98.06 70 HIS A O 1
ATOM 604 N N . THR A 1 71 ? -7.254 -3.742 -0.701 1.00 97.31 71 THR A N 1
ATOM 605 C CA . THR A 1 71 ? -8.253 -4.816 -0.619 1.00 97.31 71 THR A CA 1
ATOM 606 C C . THR A 1 71 ? -9.433 -4.425 0.276 1.00 97.31 71 THR A C 1
ATOM 608 O O . THR A 1 71 ? -10.578 -4.646 -0.103 1.00 97.31 71 THR A O 1
ATOM 611 N N . ASP A 1 72 ? -9.180 -3.80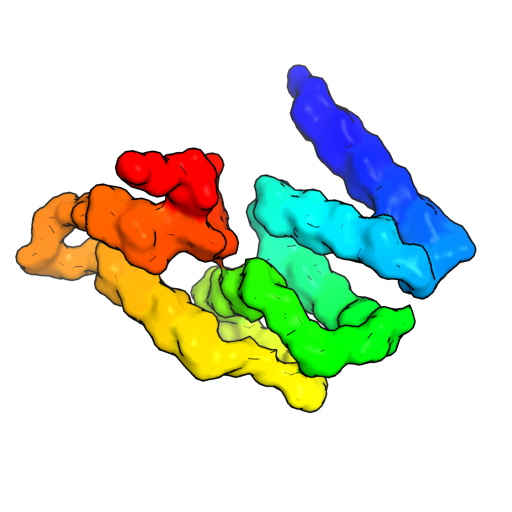0 1.433 1.00 95.19 72 ASP A N 1
ATOM 612 C CA . ASP A 1 72 ? -10.228 -3.336 2.359 1.00 95.19 72 ASP A CA 1
ATOM 613 C C . ASP A 1 72 ? -11.090 -2.215 1.749 1.00 95.19 72 ASP A C 1
ATOM 615 O O . ASP A 1 72 ? -12.309 -2.207 1.912 1.00 95.19 72 ASP A O 1
ATOM 619 N N . VAL A 1 73 ? -10.480 -1.302 0.984 1.00 94.06 73 VAL A N 1
ATOM 620 C CA . VAL A 1 73 ? -11.181 -0.172 0.351 1.00 94.06 73 VAL A CA 1
ATOM 621 C C . VAL A 1 73 ? -11.973 -0.590 -0.889 1.00 94.06 73 VAL A C 1
ATOM 623 O O . VAL A 1 73 ? -13.078 -0.092 -1.104 1.00 94.06 73 VAL A O 1
ATOM 626 N N . THR A 1 74 ? -11.415 -1.452 -1.742 1.00 96.56 74 THR A N 1
ATOM 627 C CA . THR A 1 74 ? -12.026 -1.806 -3.037 1.00 96.56 74 THR A CA 1
ATOM 628 C C . THR A 1 74 ? -12.841 -3.094 -2.988 1.00 96.56 74 THR A C 1
ATOM 630 O O . THR A 1 74 ? -13.665 -3.325 -3.873 1.00 96.56 74 THR A O 1
ATOM 633 N N . GLY A 1 75 ? -12.603 -3.950 -1.991 1.00 96.25 75 GLY A N 1
ATOM 634 C CA . GLY A 1 75 ? -13.126 -5.315 -1.940 1.00 96.25 75 GLY A CA 1
ATOM 635 C C . GLY A 1 75 ? -12.519 -6.248 -2.994 1.00 96.25 75 GLY A C 1
ATOM 636 O O . GLY A 1 75 ? -13.032 -7.348 -3.190 1.00 96.25 75 GLY A O 1
ATOM 637 N N . GLN A 1 76 ? -11.471 -5.820 -3.706 1.00 94.38 76 GLN A N 1
ATOM 638 C CA . GLN A 1 76 ? -10.839 -6.598 -4.770 1.00 94.38 76 GLN A CA 1
ATOM 639 C C . GLN A 1 76 ? -9.581 -7.293 -4.259 1.00 94.38 76 GLN A C 1
ATOM 641 O O . GLN A 1 76 ? -8.682 -6.654 -3.713 1.00 94.38 76 GLN A O 1
ATOM 646 N N . GLU A 1 77 ? -9.495 -8.600 -4.492 1.00 93.44 77 GLU A N 1
ATOM 647 C CA . GLU A 1 77 ? -8.278 -9.358 -4.222 1.00 93.44 77 GLU A CA 1
ATOM 648 C C . GLU A 1 77 ? -7.167 -8.990 -5.210 1.00 93.44 77 GLU A C 1
ATOM 650 O O . GLU A 1 77 ? -7.393 -8.808 -6.410 1.00 93.44 77 GLU A O 1
ATOM 655 N N . VAL A 1 78 ? -5.938 -8.918 -4.701 1.00 94.69 78 VAL A N 1
ATOM 656 C CA . VAL A 1 78 ? -4.754 -8.605 -5.499 1.00 94.69 78 VAL A CA 1
ATOM 657 C C . VAL A 1 78 ? -4.027 -9.900 -5.870 1.00 94.69 78 VAL A C 1
ATOM 659 O O . VAL A 1 78 ? -3.651 -10.659 -4.978 1.00 94.69 78 VAL A O 1
ATOM 662 N N . PRO A 1 79 ? -3.764 -10.171 -7.162 1.00 91.50 79 PRO A N 1
ATOM 663 C CA . PRO A 1 79 ? -3.022 -11.359 -7.565 1.00 91.50 79 PRO A CA 1
ATOM 664 C C . PRO A 1 79 ? -1.539 -11.233 -7.179 1.00 91.50 79 PRO A C 1
ATOM 666 O O . PRO A 1 79 ? -0.798 -10.460 -7.786 1.00 91.50 79 PRO A O 1
ATOM 669 N N . LEU A 1 80 ? -1.095 -12.018 -6.190 1.00 91.50 80 LEU A N 1
ATOM 670 C CA . LEU A 1 80 ? 0.282 -11.987 -5.664 1.00 91.50 80 LEU A CA 1
ATOM 671 C C . LEU A 1 80 ? 1.246 -12.977 -6.344 1.00 91.50 80 LEU A C 1
ATOM 673 O O . LEU A 1 80 ? 2.456 -12.928 -6.110 1.00 91.50 80 LEU A O 1
ATOM 677 N N . GLY A 1 81 ? 0.734 -13.865 -7.200 1.00 87.50 81 GLY A N 1
ATOM 678 C CA . GLY A 1 81 ? 1.520 -14.959 -7.773 1.00 87.50 81 GLY A CA 1
ATOM 679 C C . GLY A 1 81 ? 1.957 -15.943 -6.685 1.00 87.50 81 GLY A C 1
ATOM 680 O O . GLY A 1 81 ? 1.136 -16.380 -5.887 1.00 87.50 81 GLY A O 1
ATOM 681 N N . GLU A 1 82 ? 3.248 -16.271 -6.642 1.00 87.56 82 GLU A N 1
ATOM 682 C CA . GLU A 1 82 ? 3.832 -17.145 -5.608 1.00 87.56 82 GLU A CA 1
ATOM 683 C C . GLU A 1 82 ? 4.111 -16.415 -4.286 1.00 87.56 82 GLU A C 1
ATOM 685 O O . GLU A 1 82 ? 4.438 -17.037 -3.272 1.00 87.56 82 GLU A O 1
ATOM 690 N N . ARG A 1 83 ? 3.994 -15.083 -4.282 1.00 93.56 83 ARG A N 1
ATOM 691 C CA . ARG A 1 83 ? 4.198 -14.278 -3.083 1.00 93.56 83 ARG A CA 1
ATOM 692 C C . ARG A 1 83 ? 2.977 -14.364 -2.180 1.00 93.56 83 ARG A C 1
ATOM 694 O O . ARG A 1 83 ? 1.853 -14.586 -2.621 1.00 93.56 83 ARG A O 1
ATOM 701 N N . ARG A 1 84 ? 3.197 -14.107 -0.897 1.00 94.56 84 ARG A N 1
ATOM 702 C CA . ARG A 1 84 ? 2.142 -14.026 0.111 1.00 94.56 84 ARG A CA 1
ATOM 703 C C . ARG A 1 84 ? 2.408 -12.853 1.029 1.00 94.56 84 ARG A C 1
ATOM 705 O O . ARG A 1 84 ? 3.565 -12.551 1.301 1.00 94.56 84 ARG A O 1
ATOM 712 N N . ILE A 1 85 ? 1.335 -12.253 1.527 1.00 97.12 85 ILE A N 1
ATOM 713 C CA . ILE A 1 85 ? 1.432 -11.348 2.666 1.00 97.12 85 ILE A CA 1
ATOM 714 C C . ILE A 1 85 ? 1.775 -12.186 3.898 1.00 97.12 85 ILE A C 1
ATOM 716 O O . ILE A 1 85 ? 1.183 -13.249 4.118 1.00 97.12 85 ILE A O 1
ATOM 720 N N . THR A 1 86 ? 2.733 -11.730 4.698 1.00 97.25 86 THR A N 1
ATOM 721 C CA . THR A 1 86 ? 3.083 -12.421 5.938 1.00 97.25 86 THR A CA 1
ATOM 722 C C . THR A 1 86 ? 1.883 -12.495 6.902 1.00 97.25 86 THR A C 1
ATOM 724 O O . THR A 1 86 ? 1.164 -11.505 7.076 1.00 97.25 86 THR A O 1
ATOM 727 N N . PRO A 1 87 ? 1.654 -13.640 7.584 1.00 97.25 87 PRO A N 1
ATOM 728 C CA . PRO A 1 87 ? 0.552 -13.778 8.543 1.00 97.25 87 PRO A CA 1
ATOM 729 C C . PRO A 1 87 ? 0.567 -12.698 9.629 1.00 97.25 87 PRO A C 1
ATOM 731 O O . PRO A 1 87 ? -0.476 -12.156 9.982 1.00 97.25 87 PRO A O 1
ATOM 734 N N . GLN A 1 88 ? 1.763 -12.316 10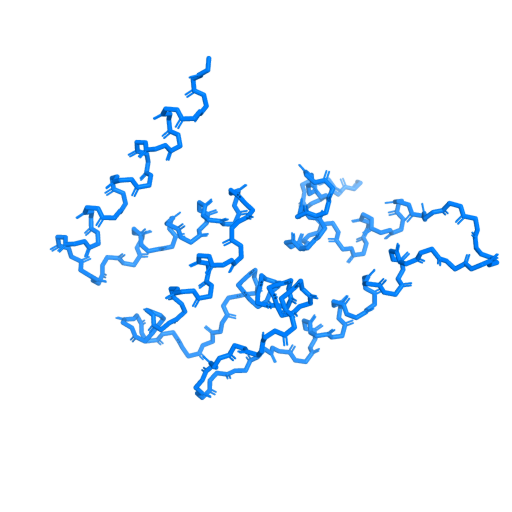.081 1.00 97.00 88 GLN A N 1
ATOM 735 C CA . GLN A 1 88 ? 1.949 -11.249 11.058 1.00 97.00 88 GLN A CA 1
ATOM 736 C C . GLN A 1 88 ? 1.396 -9.900 10.568 1.00 97.00 88 GLN A C 1
ATOM 738 O O . GLN A 1 88 ? 0.756 -9.188 11.342 1.00 97.00 88 GLN A O 1
ATOM 743 N N . THR A 1 89 ? 1.616 -9.531 9.301 1.00 97.94 89 THR A N 1
ATOM 744 C CA . THR A 1 89 ? 1.073 -8.286 8.739 1.00 97.94 89 THR A CA 1
ATOM 745 C C . THR A 1 89 ? -0.457 -8.324 8.685 1.00 97.94 89 THR A C 1
ATOM 747 O O . THR A 1 89 ? -1.098 -7.338 9.050 1.00 97.94 89 THR A O 1
ATOM 750 N N . ILE A 1 90 ? -1.051 -9.468 8.322 1.00 97.81 90 ILE A N 1
ATOM 751 C CA . ILE A 1 90 ? -2.513 -9.666 8.312 1.00 97.81 90 ILE A CA 1
ATOM 752 C C . ILE A 1 90 ? -3.092 -9.522 9.725 1.00 97.81 90 ILE A C 1
ATOM 754 O O . ILE A 1 90 ? -4.065 -8.798 9.930 1.00 97.81 90 ILE A O 1
ATOM 758 N N . GLU A 1 91 ? -2.487 -10.183 10.712 1.00 97.81 91 GLU A N 1
ATOM 759 C CA . GLU A 1 91 ? -2.917 -10.114 12.112 1.00 97.81 91 GLU A CA 1
ATOM 760 C C . GLU A 1 91 ? -2.848 -8.682 12.656 1.00 97.81 91 GLU A C 1
ATOM 762 O O . GLU A 1 91 ? -3.825 -8.191 13.226 1.00 97.81 91 GLU A O 1
ATOM 767 N N . ARG A 1 92 ? -1.728 -7.981 12.421 1.00 97.69 92 ARG A N 1
ATOM 768 C CA . ARG A 1 92 ? -1.558 -6.576 12.827 1.00 97.69 92 ARG A CA 1
ATOM 769 C C . ARG A 1 92 ? -2.591 -5.664 12.165 1.00 97.69 92 ARG A C 1
ATOM 771 O O . ARG A 1 92 ? -3.135 -4.789 12.836 1.00 97.69 92 ARG A O 1
ATOM 778 N N . PHE A 1 93 ? -2.882 -5.866 10.882 1.00 97.44 93 PHE A N 1
ATOM 779 C CA . PHE A 1 93 ? -3.894 -5.089 10.167 1.00 97.44 93 PHE A CA 1
ATOM 780 C C . PHE A 1 93 ? -5.301 -5.318 10.734 1.00 97.44 93 PHE A C 1
ATOM 782 O O . PHE A 1 93 ? -6.014 -4.358 11.022 1.00 97.44 93 PHE A O 1
ATOM 789 N N . ASN A 1 94 ? -5.683 -6.575 10.970 1.00 96.12 94 ASN A N 1
ATOM 790 C CA . ASN A 1 94 ? -6.985 -6.913 11.543 1.00 96.12 94 ASN A CA 1
ATOM 791 C C . ASN A 1 94 ? -7.174 -6.312 12.943 1.00 96.12 94 ASN A C 1
ATOM 793 O O . ASN A 1 94 ? -8.249 -5.793 13.253 1.00 96.12 94 ASN A O 1
ATOM 797 N N . ASP A 1 95 ? -6.140 -6.349 13.788 1.00 95.50 95 ASP A N 1
ATOM 798 C CA . ASP A 1 95 ? -6.177 -5.712 15.108 1.00 95.50 95 ASP A CA 1
ATOM 799 C C . ASP A 1 95 ? -6.337 -4.186 14.989 1.00 95.50 95 ASP A C 1
ATOM 801 O O . ASP A 1 95 ? -7.223 -3.600 15.615 1.00 95.50 95 ASP A O 1
ATOM 805 N N . PHE A 1 96 ? -5.572 -3.545 14.099 1.00 95.06 96 PHE A N 1
ATOM 806 C CA . PHE A 1 96 ? -5.705 -2.113 13.822 1.00 95.06 96 PHE A CA 1
ATOM 807 C C . PHE A 1 96 ? -7.129 -1.731 13.390 1.00 95.06 96 PHE A C 1
ATOM 809 O O . PHE A 1 96 ? -7.738 -0.837 13.985 1.00 95.06 96 PHE A O 1
ATOM 816 N N . VAL A 1 97 ? -7.698 -2.430 12.403 1.00 92.38 97 VAL A N 1
ATOM 817 C CA . VAL A 1 97 ? -9.064 -2.181 11.914 1.00 92.38 97 VAL A CA 1
ATOM 818 C C . VAL A 1 97 ? -10.087 -2.358 13.040 1.00 92.38 97 VAL A C 1
ATOM 820 O O . VAL A 1 97 ? -10.974 -1.520 13.213 1.00 92.38 97 VAL A O 1
ATOM 823 N N . ASN A 1 98 ? -9.951 -3.402 13.859 1.00 91.19 98 ASN A N 1
ATOM 824 C CA . ASN A 1 98 ? -10.866 -3.675 14.968 1.00 91.19 98 ASN A CA 1
ATOM 825 C C . ASN A 1 98 ? -10.826 -2.619 16.080 1.00 91.19 98 ASN A C 1
ATOM 827 O O . ASN A 1 98 ? -11.851 -2.409 16.736 1.00 91.19 98 ASN A O 1
ATOM 831 N N . ARG A 1 99 ? -9.672 -1.979 16.303 1.00 90.06 99 ARG A N 1
ATOM 832 C CA . ARG A 1 99 ? -9.500 -0.894 17.283 1.00 90.06 99 ARG A CA 1
ATOM 833 C C . ARG A 1 99 ? -9.901 0.479 16.737 1.00 90.06 99 ARG A C 1
ATOM 835 O O . ARG A 1 99 ? -10.299 1.338 17.515 1.00 90.06 99 ARG A O 1
ATOM 842 N N . CYS A 1 100 ? -9.828 0.680 15.421 1.00 85.12 100 CYS A N 1
ATOM 843 C CA . CYS A 1 100 ? -10.282 1.908 14.762 1.00 85.12 100 CYS A CA 1
ATOM 844 C C . CYS A 1 100 ? -11.804 1.958 14.545 1.00 85.12 100 CYS A C 1
ATOM 846 O O . CYS A 1 100 ? -12.363 3.044 14.382 1.00 85.12 100 CYS A O 1
ATOM 848 N N . ARG A 1 101 ? -12.497 0.811 14.530 1.00 79.12 101 ARG A N 1
ATOM 849 C CA . ARG A 1 101 ? -13.956 0.767 14.352 1.00 79.12 101 ARG A CA 1
ATOM 850 C C . ARG A 1 101 ? -14.685 1.339 15.579 1.00 79.12 101 ARG A C 1
ATOM 852 O O . ARG A 1 101 ? -14.451 0.863 16.691 1.00 79.12 101 ARG A O 1
ATOM 859 N N . PRO A 1 102 ? -15.627 2.283 15.401 1.00 64.94 102 PRO A N 1
ATOM 860 C CA . PRO A 1 102 ? -16.467 2.747 16.498 1.00 64.94 102 PRO A CA 1
ATOM 861 C C . PRO A 1 102 ? -17.345 1.588 16.991 1.00 64.94 102 PRO A C 1
ATOM 863 O O . PRO A 1 102 ? -18.182 1.075 16.247 1.00 64.94 102 PRO A O 1
ATOM 866 N N . ARG A 1 103 ? -17.159 1.145 18.242 1.00 67.75 103 ARG A N 1
ATOM 867 C CA . ARG A 1 103 ? -18.067 0.175 18.877 1.00 67.75 103 ARG A CA 1
ATOM 868 C C . ARG A 1 103 ? -19.153 0.926 19.631 1.00 67.75 103 ARG A C 1
ATOM 870 O O . ARG A 1 103 ? -18.858 1.893 20.322 1.00 67.75 103 ARG A O 1
ATOM 877 N N . GLN A 1 104 ? -20.385 0.421 19.570 1.00 58.59 104 GLN A N 1
ATOM 878 C CA . GLN A 1 104 ? -21.563 1.035 20.204 1.00 58.59 104 GLN A CA 1
ATOM 879 C C . GLN A 1 104 ? -21.394 1.307 21.717 1.00 58.59 104 GLN A C 1
ATOM 881 O O . GLN A 1 104 ? -22.082 2.169 22.247 1.00 58.59 104 GLN A O 1
ATOM 886 N N . ASN A 1 105 ? -20.451 0.625 22.386 1.00 59.75 105 ASN A N 1
ATOM 887 C CA . ASN A 1 105 ? -20.187 0.726 23.827 1.00 59.75 105 ASN A CA 1
ATOM 888 C C . ASN A 1 105 ? -18.739 1.131 24.189 1.00 59.75 105 ASN A C 1
ATOM 890 O O . ASN A 1 105 ? -18.351 0.998 25.348 1.00 59.75 105 ASN A O 1
ATOM 894 N N . GLN A 1 106 ? -17.914 1.581 23.236 1.00 57.34 106 GLN A N 1
ATOM 895 C CA . GLN A 1 106 ? -16.585 2.134 23.543 1.00 57.34 106 GLN A CA 1
ATOM 896 C C . GLN A 1 106 ? -16.590 3.647 23.348 1.00 57.34 106 GLN A C 1
ATOM 898 O O . GLN A 1 106 ? -17.174 4.153 22.394 1.00 57.34 106 GLN A O 1
ATOM 903 N N . GLY A 1 107 ? -15.945 4.356 24.280 1.00 64.69 107 GLY A N 1
ATOM 904 C CA . GLY A 1 107 ? -15.674 5.787 24.168 1.00 64.69 107 GLY A CA 1
ATOM 905 C C . GLY A 1 107 ? -14.750 6.117 22.989 1.00 64.69 107 GLY A C 1
ATOM 906 O O . GLY A 1 107 ? -14.574 5.324 22.067 1.00 64.69 107 GLY A O 1
ATOM 907 N N . GLN A 1 108 ? -14.145 7.307 23.010 1.00 70.88 108 GLN A N 1
ATOM 908 C CA . GLN A 1 108 ? -13.204 7.711 21.962 1.00 70.88 108 GLN A CA 1
ATOM 909 C C . GLN A 1 108 ? -12.066 6.691 21.796 1.00 70.88 108 GLN A C 1
ATOM 911 O O . GLN A 1 108 ? -11.591 6.099 22.764 1.00 70.88 108 GLN A O 1
ATOM 916 N N . VAL A 1 109 ? -11.638 6.515 20.547 1.00 79.06 109 VAL A N 1
ATOM 917 C CA . VAL A 1 109 ? -10.494 5.685 20.160 1.00 79.06 109 VAL A CA 1
ATOM 918 C C . VAL A 1 109 ? -9.249 6.112 20.952 1.00 79.06 109 VAL A C 1
ATOM 920 O O . VAL A 1 109 ? -8.884 7.289 20.941 1.00 79.06 109 VAL A O 1
ATOM 923 N N . ASP A 1 110 ? -8.580 5.163 21.616 1.00 87.94 110 ASP A N 1
ATOM 924 C CA . ASP A 1 110 ? -7.330 5.425 22.342 1.00 87.94 110 ASP A CA 1
ATOM 925 C C . ASP A 1 110 ? -6.173 5.638 21.354 1.00 87.94 110 ASP A C 1
ATOM 927 O O . ASP A 1 110 ? -5.463 4.713 20.950 1.00 87.94 110 ASP A O 1
ATOM 931 N N . MET A 1 111 ? -5.998 6.897 20.952 1.00 86.75 111 MET A N 1
ATOM 932 C CA . MET A 1 111 ? -4.967 7.309 20.003 1.00 86.75 111 MET A CA 1
ATOM 933 C C . MET A 1 111 ? -3.541 7.093 20.519 1.00 86.75 111 MET A C 1
ATOM 935 O O . MET A 1 111 ? -2.637 6.940 19.698 1.00 86.75 111 MET A O 1
ATOM 939 N N . VAL A 1 112 ? -3.320 7.074 21.839 1.00 89.44 112 VAL A N 1
ATOM 940 C CA . VAL A 1 112 ? -1.988 6.849 22.420 1.00 89.44 112 VAL A CA 1
ATOM 941 C C . VAL A 1 112 ? -1.615 5.377 22.282 1.00 89.44 112 VAL A C 1
ATOM 943 O O . VAL A 1 112 ? -0.538 5.067 21.771 1.00 89.44 112 VAL A O 1
ATOM 946 N N . ALA A 1 113 ? -2.522 4.468 22.652 1.00 90.38 113 ALA A N 1
ATOM 947 C CA . ALA A 1 113 ? -2.309 3.034 22.466 1.00 90.38 113 ALA A CA 1
ATOM 948 C C . ALA A 1 113 ? -2.158 2.664 20.981 1.00 90.38 113 ALA A C 1
ATOM 950 O O . ALA A 1 113 ? -1.271 1.891 20.623 1.00 90.38 113 ALA A O 1
ATOM 951 N N . LEU A 1 114 ? -2.969 3.258 20.099 1.00 91.62 114 LEU A N 1
ATOM 952 C CA . LEU A 1 114 ? -2.867 3.041 18.653 1.00 91.62 114 LEU A CA 1
ATOM 953 C C . LEU A 1 114 ? -1.543 3.535 18.066 1.00 91.62 114 LEU A C 1
ATOM 955 O O . LEU A 1 114 ? -0.939 2.827 17.263 1.00 91.62 114 LEU A O 1
ATOM 959 N N . ALA A 1 115 ? -1.076 4.722 18.461 1.00 92.44 115 ALA A N 1
ATOM 960 C CA . ALA A 1 115 ? 0.214 5.240 18.010 1.00 92.44 115 ALA A CA 1
ATOM 961 C C . ALA A 1 115 ? 1.379 4.372 18.504 1.00 92.44 115 ALA A C 1
ATOM 963 O O . ALA A 1 115 ? 2.303 4.111 17.738 1.00 92.44 115 ALA A O 1
ATOM 964 N N . ARG A 1 116 ? 1.315 3.881 19.748 1.00 93.06 116 ARG A N 1
ATOM 965 C CA . ARG A 1 116 ? 2.326 2.975 20.309 1.00 93.06 116 ARG A CA 1
ATOM 966 C C . ARG A 1 116 ? 2.404 1.652 19.543 1.00 93.06 116 ARG A C 1
ATOM 968 O O . ARG A 1 116 ? 3.498 1.192 19.240 1.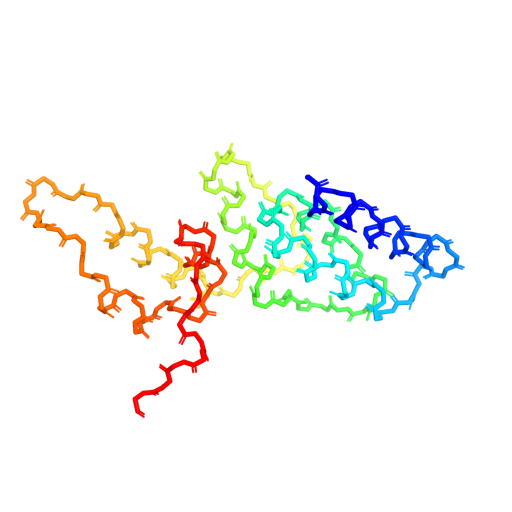00 93.06 116 ARG A O 1
ATOM 975 N N . ASP A 1 117 ? 1.259 1.045 19.236 1.00 93.50 117 ASP A N 1
ATOM 976 C CA . ASP A 1 117 ? 1.215 -0.320 18.694 1.00 93.50 117 ASP A CA 1
ATOM 977 C C . ASP A 1 117 ? 1.345 -0.359 17.155 1.00 93.50 117 ASP A C 1
ATOM 979 O O . ASP A 1 117 ? 1.868 -1.330 16.593 1.00 93.50 117 ASP A O 1
ATOM 983 N N . PHE A 1 118 ? 0.880 0.694 16.468 1.00 95.31 118 PHE A N 1
ATOM 984 C CA . PHE A 1 118 ? 0.762 0.742 15.003 1.00 95.31 118 PHE A CA 1
ATOM 985 C C . PHE A 1 118 ? 1.375 1.983 14.362 1.00 95.31 118 PHE A C 1
ATOM 987 O O . PHE A 1 118 ? 1.312 2.118 13.142 1.00 95.31 118 PHE A O 1
ATOM 994 N N . GLY A 1 119 ? 1.960 2.903 15.125 1.00 94.19 119 GLY A N 1
ATOM 995 C CA . GLY A 1 119 ? 2.486 4.151 14.574 1.00 94.19 119 GLY A CA 1
ATOM 996 C C . GLY A 1 119 ? 3.605 3.968 13.545 1.00 94.19 119 GLY A C 1
ATOM 997 O O . GLY A 1 119 ? 3.863 4.891 12.772 1.00 94.19 119 GLY A O 1
ATOM 998 N N . ASP A 1 120 ? 4.224 2.788 13.506 1.00 95.56 120 ASP A N 1
ATOM 999 C CA . ASP A 1 120 ? 5.246 2.365 12.545 1.00 95.56 120 ASP A CA 1
ATOM 1000 C C . ASP A 1 120 ? 4.690 1.794 11.227 1.00 95.56 120 ASP A C 1
ATOM 1002 O O . ASP A 1 120 ? 5.452 1.465 10.321 1.00 95.56 120 ASP A O 1
ATOM 1006 N N . SER A 1 121 ? 3.370 1.652 11.119 1.00 97.12 121 SER A N 1
ATOM 1007 C CA . SER A 1 121 ? 2.711 1.053 9.961 1.00 97.12 121 SER A CA 1
ATOM 1008 C C . SER A 1 121 ? 2.280 2.086 8.925 1.00 97.12 121 SER A C 1
ATOM 1010 O O . SER A 1 121 ? 1.911 3.227 9.233 1.00 97.12 121 SER A O 1
ATOM 1012 N N . TYR A 1 122 ? 2.232 1.641 7.675 1.00 97.25 122 TYR A N 1
ATOM 1013 C CA . TYR A 1 122 ? 1.698 2.414 6.571 1.00 97.25 122 TYR A CA 1
ATOM 1014 C C . TYR A 1 122 ? 0.207 2.714 6.744 1.00 97.25 122 TYR A C 1
ATOM 1016 O O . TYR A 1 122 ? -0.201 3.837 6.466 1.00 97.25 122 TYR A O 1
ATOM 1024 N N . TRP A 1 123 ? -0.615 1.785 7.249 1.00 94.94 123 TRP A N 1
ATOM 1025 C CA . TRP A 1 123 ? -2.047 2.052 7.461 1.00 94.94 123 TRP A CA 1
ATOM 1026 C C . TRP A 1 123 ? -2.301 3.119 8.527 1.00 94.94 123 TRP A C 1
ATOM 1028 O O . TRP A 1 123 ? -3.203 3.938 8.356 1.00 94.94 123 TRP A O 1
ATOM 1038 N N . PHE A 1 124 ? -1.482 3.196 9.580 1.00 95.12 124 PHE A N 1
ATOM 1039 C CA . PHE A 1 124 ? -1.581 4.289 10.549 1.00 95.12 124 PHE A CA 1
ATOM 1040 C C . PHE A 1 124 ? -1.273 5.637 9.885 1.00 95.12 124 PHE A C 1
ATOM 1042 O O . PHE A 1 124 ? -2.043 6.591 10.017 1.00 95.12 124 PHE A O 1
ATOM 1049 N N . TYR A 1 125 ? -0.196 5.707 9.098 1.00 96.06 125 TYR A N 1
ATOM 1050 C CA . TYR A 1 125 ? 0.117 6.894 8.301 1.00 96.06 125 TYR A CA 1
ATOM 1051 C C . TYR A 1 125 ? -0.987 7.230 7.281 1.00 96.06 125 TYR A C 1
ATOM 1053 O O . TYR A 1 125 ? -1.366 8.394 7.119 1.00 96.06 125 TYR A O 1
ATOM 1061 N N . PHE A 1 126 ? -1.543 6.223 6.613 1.00 94.88 126 PHE A N 1
ATOM 1062 C CA . PHE A 1 126 ? -2.601 6.376 5.623 1.00 94.88 126 PHE A CA 1
ATOM 1063 C C . PHE A 1 126 ? -3.856 6.998 6.245 1.00 94.88 126 PHE A C 1
ATOM 1065 O O . PHE A 1 126 ? -4.362 7.992 5.719 1.00 94.88 126 PHE A O 1
ATOM 1072 N N . VAL A 1 127 ? -4.295 6.496 7.402 1.00 92.38 127 VAL A N 1
ATOM 1073 C CA . VAL A 1 127 ? -5.489 6.986 8.108 1.00 92.38 127 VAL A CA 1
ATOM 1074 C C . VAL A 1 127 ? -5.248 8.353 8.756 1.00 92.38 127 VAL A C 1
ATOM 1076 O O . VAL A 1 127 ? -6.056 9.262 8.584 1.00 92.38 127 VAL A O 1
ATOM 1079 N N . PHE A 1 128 ? -4.130 8.541 9.464 1.00 91.25 128 PHE A N 1
ATOM 1080 C CA . PHE A 1 128 ? -3.925 9.729 10.308 1.00 91.25 128 PHE A CA 1
ATOM 1081 C C . PHE A 1 128 ? -3.026 10.810 9.694 1.00 91.25 128 PHE A C 1
ATOM 1083 O O . PHE A 1 128 ? -2.899 11.893 10.259 1.00 91.25 128 PHE A O 1
ATOM 1090 N N . GLY A 1 129 ? -2.372 10.539 8.560 1.00 89.38 129 GLY A N 1
ATOM 1091 C CA . GLY A 1 129 ? -1.454 11.478 7.895 1.00 89.38 129 GLY A CA 1
ATOM 1092 C C . GLY A 1 129 ? -0.141 11.735 8.639 1.00 89.38 129 GLY A C 1
ATOM 1093 O O . GLY A 1 129 ? 0.629 12.598 8.232 1.00 89.38 129 GLY A O 1
ATOM 1094 N N . ARG A 1 130 ? 0.125 10.989 9.713 1.00 87.31 130 ARG A N 1
ATOM 1095 C CA . ARG A 1 130 ? 1.335 11.069 10.536 1.00 87.31 130 ARG A CA 1
ATOM 1096 C C . ARG A 1 130 ? 1.778 9.667 10.926 1.00 87.31 130 ARG A C 1
ATOM 1098 O O . ARG A 1 130 ? 0.940 8.787 11.079 1.00 87.31 130 ARG A O 1
ATOM 1105 N N . SER A 1 131 ? 3.076 9.480 11.108 1.00 82.19 131 SER A N 1
ATOM 1106 C CA . SER A 1 131 ? 3.654 8.255 11.666 1.00 82.19 131 SER A CA 1
ATOM 1107 C C . SER A 1 131 ? 4.228 8.554 13.052 1.00 82.19 131 SER A C 1
ATOM 1109 O O . SER A 1 131 ? 4.621 9.690 13.320 1.00 82.19 131 SER A O 1
ATOM 1111 N N . ALA A 1 132 ? 4.258 7.552 13.930 1.00 79.88 132 ALA A N 1
ATOM 1112 C CA . ALA A 1 132 ? 4.930 7.634 15.230 1.00 79.88 132 ALA A CA 1
ATOM 1113 C C . ALA A 1 132 ? 6.298 6.922 15.234 1.00 79.88 132 ALA A C 1
ATOM 1115 O O . ALA A 1 132 ? 6.947 6.857 16.271 1.00 79.88 132 ALA A O 1
ATOM 1116 N N . ALA A 1 133 ? 6.771 6.439 14.076 1.00 65.44 133 ALA A N 1
ATOM 1117 C CA . ALA A 1 133 ? 8.025 5.688 13.935 1.00 65.44 133 ALA A CA 1
ATOM 1118 C C . ALA A 1 133 ? 9.302 6.465 14.326 1.00 65.44 133 ALA A C 1
ATOM 1120 O O . ALA A 1 133 ? 10.372 5.873 14.411 1.00 65.44 133 ALA A O 1
ATOM 1121 N N . GLY A 1 134 ? 9.208 7.783 14.539 1.00 56.31 134 GLY A N 1
ATOM 1122 C CA . GLY A 1 134 ? 10.331 8.648 14.921 1.00 56.31 134 GLY A CA 1
ATOM 1123 C C . GLY A 1 134 ? 10.290 9.165 16.362 1.00 56.31 134 GLY A C 1
ATOM 1124 O O . GLY A 1 134 ? 11.140 9.970 16.727 1.00 56.31 134 GLY A O 1
ATOM 1125 N N . GLY A 1 135 ? 9.302 8.753 17.162 1.00 48.09 135 GLY A N 1
ATOM 1126 C CA . GLY A 1 135 ? 9.137 9.186 18.548 1.00 48.09 135 GLY A CA 1
ATOM 1127 C C . GLY A 1 135 ? 9.139 7.997 19.495 1.00 48.09 135 GLY A C 1
ATOM 1128 O O . GLY A 1 135 ? 8.076 7.546 19.911 1.00 48.09 135 GLY A O 1
ATOM 1129 N N . SER A 1 136 ? 10.322 7.494 19.837 1.00 33.91 136 SER A N 1
ATOM 1130 C CA . SER A 1 136 ? 10.468 6.741 21.085 1.00 33.91 136 SER A CA 1
ATOM 1131 C C . SER A 1 136 ? 10.463 7.732 22.260 1.00 33.91 136 SER A C 1
ATOM 1133 O O . SER A 1 136 ? 10.984 8.838 22.089 1.00 33.91 136 SER A O 1
ATOM 1135 N N . PRO A 1 137 ? 9.868 7.386 23.415 1.00 46.59 137 PRO A N 1
ATOM 1136 C CA . PRO A 1 137 ? 10.037 8.152 24.649 1.00 46.59 137 PRO A CA 1
ATOM 1137 C C . PRO A 1 137 ? 11.494 8.164 25.133 1.00 46.59 137 PRO A C 1
ATOM 1139 O O . PRO A 1 137 ? 12.251 7.230 24.774 1.00 46.59 137 PRO A O 1
#

pLDDT: mean 86.3, std 14.05, range [33.91, 98.38]